Protein AF-A0A4Y2UN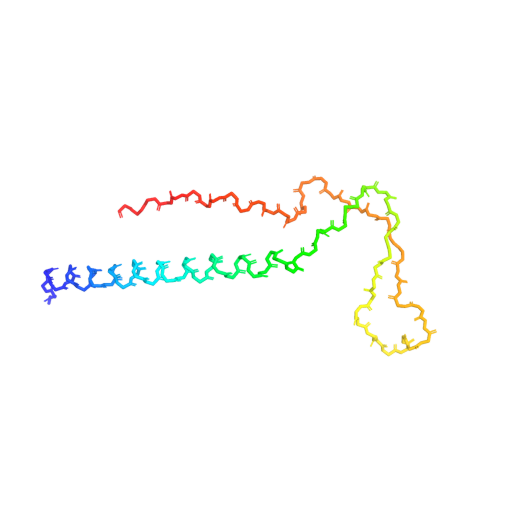I1-F1 (afdb_monomer)

Radius of gyration: 24.79 Å; Cα contacts (8 Å, |Δi|>4): 39; chains: 1; bounding box: 53×36×64 Å

Sequence (95 aa):
MVEPEFQANFEAQREELRKHAKQQIFKIQEENRKTYNLRRREPKPYRVGDLVAIKITQSGPNLKLKPNVVWRTSRFQEGQDCGAKLTAAPFIPAN

Mean predicted aligned error: 15.3 Å

pLDDT: mean 74.31, std 17.81, range [40.09, 96.56]

Nearest PDB structures (foldseek):
  6ff7-assembly1_C  TM=2.670E-01  e=2.633E+00  Homo sapiens

Solvent-accessible surface area (backbone atoms only — not comparable to full-atom values): 6279 Å² total; per-residue (Å²): 133,81,60,65,69,57,54,52,52,54,50,51,54,51,50,52,52,49,53,53,49,50,53,52,52,49,54,51,52,54,54,49,48,57,60,51,56,74,73,57,73,80,79,84,88,80,56,75,68,41,81,42,76,46,71,64,86,75,80,55,92,92,50,90,86,57,83,56,59,47,80,43,64,41,78,73,61,92,91,70,72,85,72,68,72,78,65,73,74,77,84,75,81,85,130

Foldseek 3Di:
DDDVVVVVVVVVVVVVVVVVVVVVVVVVVVVVCVVCVVPDDDDDDDDQQDWDWDFQPDDDPPNPPDRRTDTDGDDDPVPPPPPPPPPPDPPDDDD

Structure (mmCIF, N/CA/C/O backbone):
data_AF-A0A4Y2UNI1-F1
#
_entry.id   AF-A0A4Y2UNI1-F1
#
loop_
_atom_site.group_PDB
_atom_site.id
_atom_site.type_symbol
_atom_site.label_atom_id
_atom_site.label_alt_id
_atom_site.label_comp_id
_atom_site.label_asym_id
_atom_site.label_entity_id
_atom_site.label_seq_id
_atom_site.pdbx_PDB_ins_code
_atom_site.Cartn_x
_atom_site.Cartn_y
_atom_site.Cartn_z
_atom_site.occupancy
_atom_site.B_iso_or_equiv
_atom_site.auth_seq_id
_atom_site.auth_comp_id
_atom_site.auth_asym_id
_atom_site.auth_atom_id
_atom_site.pdbx_PDB_model_num
ATOM 1 N N . MET A 1 1 ? -25.389 -13.501 35.312 1.00 55.66 1 MET A N 1
ATOM 2 C CA . MET A 1 1 ? -25.924 -12.540 34.326 1.00 55.66 1 MET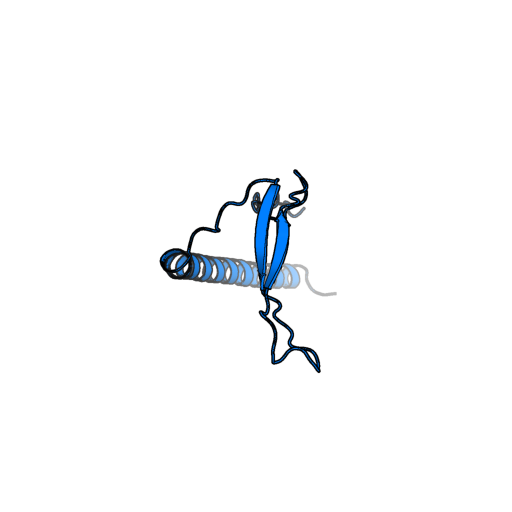 A CA 1
ATOM 3 C C . MET A 1 1 ? -25.080 -11.285 34.459 1.00 55.66 1 MET A C 1
ATOM 5 O O . MET A 1 1 ? -24.889 -10.859 35.588 1.00 55.66 1 MET A O 1
ATOM 9 N N . VAL A 1 2 ? -24.460 -10.798 33.382 1.00 65.31 2 VAL A N 1
ATOM 10 C CA . VAL A 1 2 ? -23.684 -9.544 33.425 1.00 65.31 2 VAL A CA 1
ATOM 11 C C . VAL A 1 2 ? -24.674 -8.395 33.261 1.00 65.31 2 VAL A C 1
ATOM 13 O O . VAL A 1 2 ? -25.538 -8.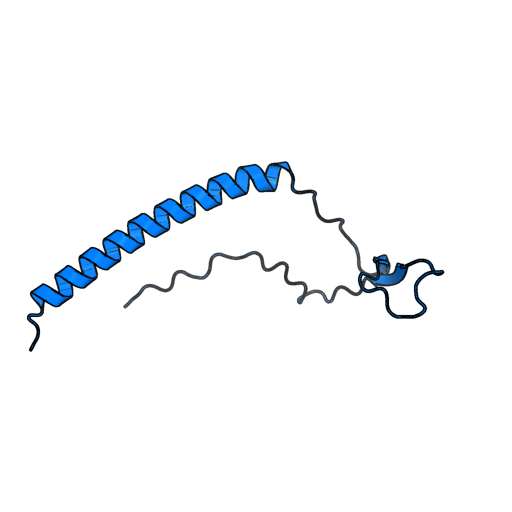474 32.390 1.00 65.31 2 VAL A O 1
ATOM 16 N N . GLU A 1 3 ? -24.576 -7.379 34.116 1.00 79.88 3 GLU A N 1
ATOM 17 C CA . GLU A 1 3 ? -25.434 -6.193 34.055 1.00 79.88 3 GLU A CA 1
ATOM 18 C C . GLU A 1 3 ? -25.281 -5.492 32.689 1.00 79.88 3 GLU A C 1
ATOM 20 O O . GLU A 1 3 ? -24.146 -5.274 32.247 1.00 79.88 3 GLU A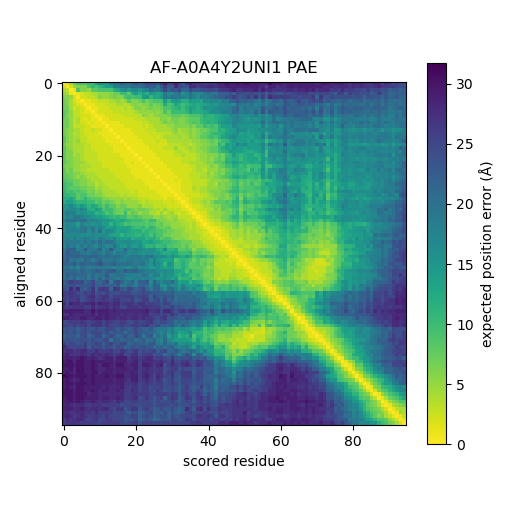 O 1
ATOM 25 N N . PRO A 1 4 ? -26.382 -5.126 32.006 1.00 79.81 4 PRO A N 1
ATOM 26 C CA . PRO A 1 4 ? -26.341 -4.515 30.672 1.00 79.81 4 PRO A CA 1
ATOM 27 C C . PRO A 1 4 ? -25.557 -3.193 30.653 1.00 79.81 4 PRO A C 1
ATOM 29 O O . PRO A 1 4 ? -24.882 -2.885 29.674 1.00 79.81 4 PRO A O 1
ATOM 32 N N . GLU A 1 5 ? -25.558 -2.471 31.773 1.00 75.56 5 GLU A N 1
ATOM 33 C CA . GLU A 1 5 ? -24.766 -1.256 32.004 1.00 75.56 5 GLU A CA 1
ATOM 34 C C . GLU A 1 5 ? -23.256 -1.505 31.892 1.00 75.56 5 GLU A C 1
ATOM 36 O O . GLU A 1 5 ? -22.499 -0.679 31.381 1.00 75.56 5 GLU A O 1
ATOM 41 N N . PHE A 1 6 ? -22.791 -2.673 32.344 1.00 80.94 6 PHE A N 1
ATOM 42 C CA . PHE A 1 6 ? -21.383 -3.043 32.236 1.00 80.94 6 PHE A CA 1
ATOM 43 C C . PHE A 1 6 ? -21.018 -3.282 30.770 1.00 80.94 6 PHE A C 1
ATOM 45 O O . PHE A 1 6 ? -20.025 -2.747 30.284 1.00 80.94 6 PHE A O 1
ATOM 52 N N . GLN A 1 7 ? -21.861 -4.015 30.042 1.00 82.75 7 GLN A N 1
ATOM 53 C CA . GLN A 1 7 ? -21.650 -4.300 28.625 1.00 82.75 7 GLN A CA 1
ATOM 54 C C . GLN A 1 7 ? -21.611 -3.017 27.778 1.00 82.75 7 GLN A C 1
ATOM 56 O O . GLN A 1 7 ? -20.682 -2.834 26.989 1.00 82.75 7 GLN A O 1
ATOM 61 N N . ALA A 1 8 ? -22.556 -2.099 28.003 1.00 85.88 8 ALA A N 1
ATOM 62 C CA . ALA A 1 8 ? -22.613 -0.814 27.308 1.00 85.88 8 ALA A CA 1
ATOM 63 C C . ALA A 1 8 ? -21.359 0.040 27.565 1.00 85.88 8 ALA A C 1
ATOM 65 O O . ALA A 1 8 ? -20.780 0.604 26.635 1.00 85.88 8 ALA A O 1
ATOM 66 N N . ASN A 1 9 ? -20.878 0.076 28.811 1.00 87.19 9 ASN A N 1
ATOM 67 C CA . ASN A 1 9 ? -19.654 0.797 29.161 1.00 87.19 9 ASN A CA 1
ATOM 68 C C . ASN A 1 9 ? -18.408 0.205 28.482 1.00 87.19 9 ASN A C 1
ATOM 70 O O . ASN A 1 9 ? -17.560 0.951 27.987 1.00 87.19 9 ASN A O 1
ATOM 74 N N . PHE A 1 10 ? -18.299 -1.125 28.407 1.00 88.06 10 PHE A N 1
ATOM 75 C CA . PHE A 1 10 ? -17.199 -1.792 27.701 1.00 88.06 10 PHE A CA 1
ATOM 76 C C . PHE A 1 10 ? -17.212 -1.507 26.195 1.00 88.06 10 PHE A C 1
ATOM 78 O O . PHE A 1 10 ? -16.161 -1.282 25.585 1.00 88.06 10 PHE A O 1
ATOM 85 N N . GLU A 1 11 ? -18.393 -1.503 25.582 1.00 89.56 11 GLU A N 1
ATOM 86 C CA . GLU A 1 11 ? -18.555 -1.198 24.162 1.00 89.56 11 GLU A CA 1
ATOM 87 C C . GLU A 1 11 ? -18.209 0.258 23.852 1.00 89.56 11 GLU A C 1
ATOM 89 O O . GLU A 1 11 ? -17.428 0.503 22.928 1.00 89.56 11 GLU A O 1
ATOM 94 N N . ALA A 1 12 ? -18.673 1.201 24.676 1.00 90.94 12 ALA A N 1
ATOM 95 C CA . ALA A 1 12 ? -18.350 2.619 24.547 1.00 90.94 12 ALA A CA 1
ATOM 96 C C . ALA A 1 12 ? -16.836 2.875 24.640 1.00 90.94 12 ALA A C 1
ATOM 98 O O . ALA A 1 12 ? -16.260 3.540 23.777 1.00 90.94 12 ALA A O 1
ATOM 99 N N . GLN A 1 13 ? -16.155 2.277 25.625 1.00 92.12 13 GLN A N 1
ATOM 100 C CA . GLN A 1 13 ? -14.695 2.386 25.760 1.00 92.12 13 GLN A CA 1
ATOM 101 C C . GLN A 1 13 ? -13.958 1.835 24.533 1.00 92.12 13 GLN A C 1
ATOM 103 O O . GLN A 1 13 ? -12.980 2.417 24.055 1.00 92.12 13 GLN A O 1
ATOM 108 N N . ARG A 1 14 ? -14.431 0.713 23.986 1.00 94.94 14 ARG A N 1
ATOM 109 C CA . ARG A 1 14 ? -13.829 0.095 22.802 1.00 94.94 14 ARG A CA 1
ATOM 110 C C . ARG A 1 14 ? -14.071 0.916 21.541 1.00 94.94 14 ARG A C 1
ATOM 112 O O . ARG A 1 14 ? -13.203 0.963 20.667 1.00 94.94 14 ARG A O 1
ATOM 119 N N . GLU A 1 15 ? -15.233 1.544 21.424 1.00 93.62 15 GLU A N 1
ATOM 120 C CA . GLU A 1 15 ? -15.537 2.441 20.318 1.00 93.62 15 GLU A CA 1
ATOM 121 C C . GLU A 1 15 ? -14.664 3.699 20.365 1.00 93.62 15 GLU A C 1
ATOM 123 O O . GLU A 1 15 ? -14.112 4.094 19.337 1.00 93.62 15 GLU A O 1
ATOM 128 N N . GLU A 1 16 ? -14.446 4.259 21.554 1.00 94.25 16 GLU A N 1
ATOM 129 C CA . GLU A 1 16 ? -13.569 5.414 21.758 1.00 94.25 16 GLU A CA 1
ATOM 130 C C . GLU A 1 16 ? -12.121 5.101 21.352 1.00 94.25 16 GLU A C 1
ATOM 132 O O . GLU A 1 16 ? -11.510 5.818 20.553 1.00 94.25 16 GLU A O 1
ATOM 137 N N . LEU A 1 17 ? -11.597 3.947 21.786 1.00 95.50 17 LEU A N 1
ATOM 138 C CA . LEU A 1 17 ? -10.275 3.466 21.369 1.00 95.50 17 LEU A CA 1
ATOM 139 C C . LEU A 1 17 ? -10.180 3.285 19.848 1.00 95.50 17 LEU A C 1
ATOM 141 O O . LEU A 1 17 ? -9.171 3.644 19.236 1.00 95.50 17 LEU A O 1
ATOM 145 N N . ARG A 1 18 ? -11.232 2.763 19.209 1.00 95.81 18 ARG A N 1
ATOM 146 C CA . ARG A 1 18 ? -11.282 2.601 17.747 1.00 95.81 18 ARG A CA 1
ATOM 147 C C . ARG A 1 18 ? -11.319 3.937 17.017 1.00 95.81 18 ARG A C 1
ATOM 149 O O . ARG A 1 18 ? -10.644 4.071 15.995 1.00 95.81 18 ARG A O 1
ATOM 156 N N . LYS A 1 19 ? -12.071 4.921 17.520 1.00 96.31 19 LYS A N 1
ATOM 157 C CA . LYS A 1 19 ? -12.121 6.282 16.962 1.00 96.31 19 LYS A CA 1
ATOM 158 C C . LYS A 1 19 ? -10.741 6.928 17.016 1.00 96.31 19 LYS A C 1
ATOM 160 O O . LYS A 1 19 ? -10.248 7.387 15.983 1.00 96.31 19 LYS A O 1
ATOM 165 N N . HIS A 1 20 ? -10.079 6.864 18.169 1.00 95.69 20 HIS A N 1
ATOM 166 C CA . HIS A 1 20 ? -8.723 7.380 18.336 1.00 95.69 20 HIS A CA 1
ATOM 167 C C . HIS A 1 20 ? -7.705 6.678 17.429 1.00 95.69 20 HIS A C 1
ATOM 169 O O . HIS A 1 20 ? -6.951 7.347 16.717 1.00 95.69 20 HIS A O 1
ATOM 175 N N . ALA A 1 21 ? -7.719 5.343 17.380 1.00 96.06 21 ALA A N 1
ATOM 176 C CA . ALA A 1 21 ? -6.828 4.578 16.511 1.00 96.06 21 ALA A CA 1
ATOM 177 C C . ALA A 1 21 ? -7.044 4.921 15.029 1.00 96.06 21 ALA A C 1
ATOM 179 O O . ALA A 1 21 ? -6.084 5.136 14.290 1.00 96.06 21 ALA A O 1
ATOM 180 N N . LYS A 1 22 ? -8.303 5.050 14.589 1.00 96.56 22 LYS A N 1
ATOM 181 C CA . LYS A 1 22 ? -8.641 5.428 13.210 1.00 96.56 22 LYS A CA 1
ATOM 182 C C . LYS A 1 22 ? -8.081 6.802 12.847 1.00 96.56 22 LYS A C 1
ATOM 184 O O . LYS A 1 22 ? -7.503 6.953 11.773 1.00 96.56 22 LYS A O 1
ATOM 189 N N . GLN A 1 23 ? -8.211 7.786 13.738 1.00 96.25 23 GLN A N 1
ATOM 190 C CA . GLN A 1 23 ? -7.652 9.124 13.525 1.00 96.25 23 GLN A CA 1
ATOM 191 C C . GLN A 1 23 ? -6.122 9.098 13.430 1.00 96.25 23 GLN A C 1
ATOM 193 O O . GLN A 1 23 ? -5.552 9.758 12.564 1.00 96.25 23 GLN A O 1
ATOM 198 N N . GLN A 1 24 ? -5.447 8.330 14.290 1.00 95.81 24 GLN A N 1
ATOM 199 C CA . GLN A 1 24 ? -3.988 8.201 14.254 1.00 95.81 24 GLN A CA 1
ATOM 200 C C . GLN A 1 24 ? -3.501 7.528 12.969 1.00 95.81 24 GLN A C 1
ATOM 202 O O . GLN A 1 24 ? -2.597 8.043 12.312 1.00 95.81 24 GLN A O 1
ATOM 207 N N . ILE A 1 25 ? -4.134 6.423 12.570 1.00 95.06 25 ILE A N 1
ATOM 208 C CA . ILE A 1 25 ? -3.815 5.727 11.319 1.00 95.06 25 ILE A CA 1
ATOM 209 C C . ILE A 1 25 ? -4.013 6.665 10.130 1.00 95.06 25 ILE A C 1
ATOM 211 O O . ILE A 1 25 ? -3.149 6.726 9.260 1.00 95.06 25 ILE A O 1
ATOM 215 N N . PHE A 1 26 ? -5.110 7.425 10.105 1.00 95.69 26 PHE A N 1
ATOM 216 C CA . PHE A 1 26 ? -5.379 8.372 9.028 1.00 95.69 26 PHE A CA 1
ATOM 217 C C . PHE A 1 26 ? -4.288 9.446 8.921 1.00 95.69 26 PHE A C 1
ATOM 219 O O . PHE A 1 26 ? -3.756 9.661 7.834 1.00 95.69 26 PHE A O 1
ATOM 226 N N . LYS A 1 27 ? -3.883 10.047 10.049 1.00 95.69 27 LYS A N 1
ATOM 227 C CA . LYS A 1 27 ? -2.775 11.019 10.089 1.00 95.69 27 LYS A CA 1
ATOM 228 C C . LYS A 1 27 ? -1.476 10.420 9.542 1.00 95.69 27 LYS A C 1
ATOM 230 O O . LYS A 1 27 ? -0.823 11.026 8.701 1.00 95.69 27 LYS A O 1
ATOM 235 N N . ILE A 1 28 ? -1.125 9.206 9.969 1.00 93.38 28 ILE A N 1
ATOM 236 C CA . ILE A 1 28 ? 0.085 8.513 9.498 1.00 93.38 28 ILE A CA 1
ATOM 237 C C . ILE A 1 28 ? -0.001 8.210 7.997 1.00 93.38 28 ILE A C 1
ATOM 239 O O . ILE A 1 28 ? 0.977 8.384 7.275 1.00 93.38 28 ILE A O 1
ATOM 243 N N . GLN A 1 29 ? -1.159 7.770 7.502 1.00 93.25 29 GLN A N 1
ATOM 244 C CA . GLN A 1 29 ? -1.362 7.510 6.076 1.00 93.25 29 GLN A CA 1
ATOM 245 C C . GLN A 1 29 ? -1.243 8.785 5.238 1.00 93.25 29 GLN A C 1
ATOM 247 O O . GLN A 1 29 ? -0.676 8.739 4.147 1.00 93.25 29 GLN A O 1
ATOM 252 N N . GLU A 1 30 ? -1.741 9.913 5.737 1.00 91.75 30 GLU A N 1
ATOM 253 C CA . GLU A 1 30 ? -1.634 11.206 5.068 1.00 91.75 30 GLU A CA 1
ATOM 254 C C . GLU A 1 30 ? -0.179 11.687 4.981 1.00 91.75 30 GLU A C 1
ATOM 256 O O . GLU A 1 30 ? 0.278 12.074 3.902 1.00 91.75 30 GLU A O 1
ATOM 261 N N . GLU A 1 31 ? 0.579 11.578 6.071 1.00 90.50 31 GLU A N 1
ATOM 262 C CA . GLU A 1 31 ? 2.013 11.884 6.077 1.00 90.50 31 GLU A CA 1
ATOM 263 C C . GLU A 1 31 ? 2.793 10.945 5.144 1.00 90.50 31 GLU A C 1
ATOM 265 O O . GLU A 1 31 ? 3.536 11.397 4.267 1.00 90.50 31 GLU A O 1
ATOM 270 N N . ASN A 1 32 ? 2.532 9.636 5.219 1.00 89.31 32 ASN A N 1
ATOM 271 C CA . ASN A 1 32 ? 3.134 8.653 4.317 1.00 89.31 32 ASN A CA 1
ATOM 272 C C . ASN A 1 32 ? 2.811 8.950 2.849 1.00 89.31 32 ASN A C 1
ATOM 274 O O . ASN A 1 32 ? 3.671 8.792 1.982 1.00 89.31 32 ASN A O 1
ATOM 278 N N . ARG A 1 33 ? 1.589 9.410 2.550 1.00 88.69 33 ARG A N 1
ATOM 279 C CA . ARG A 1 33 ? 1.171 9.783 1.196 1.00 88.69 33 ARG A CA 1
ATOM 280 C C . ARG A 1 33 ? 1.999 10.951 0.666 1.00 88.69 33 ARG A C 1
ATOM 282 O O . ARG A 1 33 ? 2.408 10.896 -0.493 1.00 88.69 33 ARG A O 1
ATOM 289 N N . LYS A 1 34 ? 2.280 11.973 1.481 1.00 87.31 34 LYS A N 1
ATOM 290 C CA . LYS A 1 34 ? 3.129 13.114 1.088 1.00 87.31 34 LYS A CA 1
ATOM 291 C C . LYS A 1 34 ? 4.546 12.649 0.742 1.00 87.31 34 LYS A C 1
ATOM 293 O O .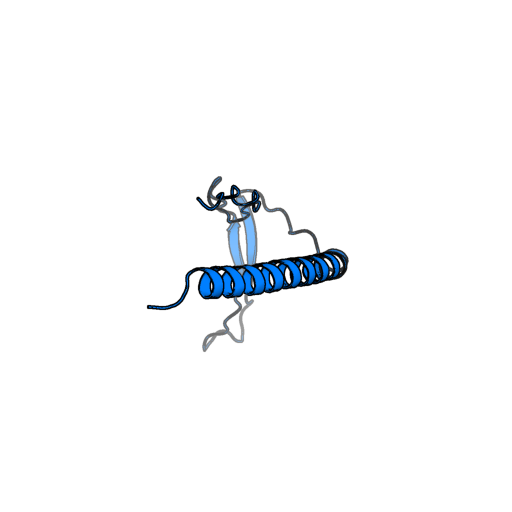 LYS A 1 34 ? 5.048 12.957 -0.338 1.00 87.31 34 LYS A O 1
ATOM 298 N N . THR A 1 35 ? 5.164 11.845 1.608 1.00 86.12 35 THR A N 1
ATOM 299 C CA . THR A 1 35 ? 6.540 11.360 1.412 1.00 86.12 35 THR A CA 1
ATOM 300 C C . THR A 1 35 ? 6.662 10.369 0.254 1.00 86.12 35 THR A C 1
ATOM 302 O O . THR A 1 35 ? 7.587 10.471 -0.554 1.00 86.12 35 THR A O 1
ATOM 305 N N . TYR A 1 36 ? 5.735 9.414 0.144 1.00 80.25 36 TYR A N 1
ATOM 306 C CA . TYR A 1 36 ? 5.751 8.412 -0.920 1.00 80.25 36 TYR A CA 1
ATOM 307 C C . TYR A 1 36 ? 5.516 9.052 -2.291 1.00 80.25 36 TYR A C 1
ATOM 309 O O . TYR A 1 36 ? 6.259 8.770 -3.232 1.00 80.25 36 TYR A O 1
ATOM 317 N N . ASN A 1 37 ? 4.544 9.965 -2.401 1.00 84.75 37 ASN A N 1
ATOM 318 C CA . ASN A 1 37 ? 4.244 10.630 -3.669 1.00 84.75 37 ASN A CA 1
ATOM 319 C C . ASN A 1 37 ? 5.389 11.517 -4.161 1.00 84.75 37 ASN A C 1
ATOM 321 O O . ASN A 1 37 ? 5.585 11.596 -5.368 1.00 84.75 37 ASN A O 1
ATOM 325 N N . LEU A 1 38 ? 6.190 12.104 -3.264 1.00 84.19 38 LEU A N 1
ATOM 326 C CA . LEU A 1 38 ? 7.368 12.888 -3.648 1.00 84.19 38 LEU A CA 1
ATOM 327 C C . LEU A 1 38 ? 8.385 12.065 -4.459 1.00 84.19 38 LEU A C 1
ATOM 329 O O . LEU A 1 38 ? 9.048 12.591 -5.348 1.00 84.19 38 LEU A O 1
ATOM 333 N N . ARG A 1 39 ? 8.522 10.769 -4.151 1.00 81.62 39 ARG A N 1
ATOM 334 C CA . ARG A 1 39 ? 9.482 9.861 -4.808 1.00 81.62 39 ARG A CA 1
ATOM 335 C C . ARG A 1 39 ? 8.832 8.938 -5.839 1.00 81.62 39 ARG A C 1
ATOM 337 O O . ARG A 1 39 ? 9.540 8.204 -6.534 1.00 81.62 39 ARG A O 1
ATOM 344 N N . ARG A 1 40 ? 7.501 8.945 -5.938 1.00 86.12 40 ARG A N 1
ATOM 345 C CA . ARG A 1 40 ? 6.751 8.088 -6.854 1.00 86.12 40 ARG A CA 1
ATOM 346 C C . ARG A 1 40 ? 6.953 8.574 -8.284 1.00 86.12 40 ARG A C 1
ATOM 348 O O . ARG A 1 40 ? 6.554 9.674 -8.643 1.00 86.12 40 ARG A O 1
ATOM 355 N N . ARG A 1 41 ? 7.534 7.713 -9.117 1.00 84.31 41 ARG A N 1
ATOM 356 C CA . ARG A 1 41 ? 7.588 7.927 -10.566 1.00 84.31 41 ARG A CA 1
ATOM 357 C C . ARG A 1 41 ? 6.278 7.480 -11.195 1.00 84.31 41 ARG A C 1
ATOM 359 O O . ARG A 1 41 ? 5.699 6.477 -10.769 1.00 84.31 41 ARG A O 1
ATOM 366 N N . GLU A 1 42 ? 5.826 8.214 -12.203 1.00 82.19 42 GLU A N 1
ATOM 367 C CA . GLU A 1 42 ? 4.666 7.802 -12.983 1.00 82.19 42 GLU A CA 1
ATOM 368 C C . GLU A 1 42 ? 4.934 6.449 -13.656 1.00 82.19 42 GLU A C 1
ATOM 370 O O . GLU A 1 42 ? 6.059 6.187 -14.108 1.00 82.19 42 GLU A O 1
ATOM 375 N N . PRO A 1 43 ? 3.930 5.555 -13.691 1.00 82.69 43 PRO A N 1
ATOM 376 C CA . PRO A 1 43 ? 4.062 4.310 -14.425 1.00 82.69 43 PRO A CA 1
ATOM 377 C C . PRO A 1 43 ? 4.257 4.624 -15.908 1.00 82.69 43 PRO A C 1
ATOM 379 O O . PRO A 1 43 ? 3.627 5.531 -16.448 1.00 82.69 43 PRO A O 1
ATOM 382 N N . LYS A 1 44 ? 5.119 3.858 -16.582 1.00 82.12 44 LYS A N 1
ATOM 383 C CA . LYS A 1 44 ? 5.261 3.972 -18.034 1.00 82.12 44 LYS A CA 1
ATOM 384 C C . LYS A 1 44 ? 3.963 3.482 -18.687 1.00 82.12 44 LYS A C 1
ATOM 386 O O . LYS A 1 44 ? 3.605 2.326 -18.452 1.00 82.12 44 LYS A O 1
ATOM 391 N N . PRO A 1 45 ? 3.256 4.318 -19.465 1.00 82.75 45 PRO A N 1
ATOM 392 C CA . PRO A 1 45 ? 2.080 3.864 -20.186 1.00 82.75 45 PRO A CA 1
ATOM 393 C C . PRO A 1 45 ? 2.518 2.935 -21.322 1.00 82.75 45 PRO A C 1
ATOM 395 O O . PRO A 1 45 ? 3.443 3.257 -22.065 1.00 82.75 45 PRO A O 1
ATOM 398 N N . TYR A 1 46 ? 1.845 1.795 -21.449 1.00 83.38 46 TYR A N 1
ATOM 399 C CA . TYR A 1 46 ? 2.006 0.860 -22.560 1.00 83.38 46 TYR A CA 1
ATOM 400 C C . TYR A 1 46 ? 0.657 0.712 -23.258 1.00 83.38 46 TYR A C 1
ATOM 402 O O . TYR A 1 46 ? -0.376 0.611 -22.596 1.00 83.38 46 TYR A O 1
ATOM 410 N N . ARG A 1 47 ? 0.657 0.716 -24.586 1.00 81.56 47 ARG A N 1
ATOM 411 C CA . ARG A 1 47 ? -0.519 0.443 -25.416 1.00 81.56 47 ARG A CA 1
ATOM 412 C C . ARG A 1 47 ? -0.518 -1.020 -25.821 1.00 81.56 47 ARG A C 1
ATOM 414 O O . ARG A 1 47 ? 0.534 -1.653 -25.821 1.00 81.56 47 ARG A O 1
ATOM 421 N N . VAL A 1 48 ? -1.683 -1.570 -26.159 1.00 82.62 48 VAL A N 1
ATOM 422 C CA . VAL A 1 48 ? -1.780 -2.923 -26.729 1.00 82.62 48 VAL A CA 1
ATOM 423 C C . VAL A 1 48 ? -0.973 -2.974 -28.027 1.00 82.62 48 VAL A C 1
ATOM 425 O O . VAL A 1 48 ? -1.154 -2.125 -28.895 1.00 82.62 48 VAL A O 1
ATOM 428 N N . GLY A 1 49 ? -0.087 -3.964 -28.151 1.00 80.38 49 GLY A N 1
ATOM 429 C CA . GLY A 1 49 ? 0.783 -4.132 -29.321 1.00 80.38 49 GLY A CA 1
ATOM 430 C C . GLY A 1 49 ? 2.197 -3.559 -29.170 1.00 80.38 49 GLY A C 1
ATOM 431 O O . GLY A 1 49 ? 3.050 -3.861 -30.002 1.00 80.38 49 GLY A O 1
ATOM 432 N N . ASP A 1 50 ? 2.488 -2.820 -28.097 1.00 84.00 50 ASP A N 1
ATOM 433 C CA . ASP A 1 50 ? 3.851 -2.387 -27.779 1.00 84.00 50 ASP A CA 1
ATOM 434 C C . ASP A 1 50 ? 4.761 -3.590 -27.479 1.00 84.00 50 ASP A C 1
ATOM 436 O O . ASP A 1 50 ? 4.389 -4.528 -26.762 1.00 84.00 50 ASP A O 1
ATOM 440 N N . LEU A 1 51 ? 5.996 -3.551 -27.986 1.00 84.12 51 LEU A N 1
ATOM 441 C CA . LEU A 1 51 ? 7.017 -4.544 -27.663 1.00 84.12 51 LEU A CA 1
ATOM 442 C C . LEU A 1 51 ? 7.691 -4.175 -26.337 1.00 84.12 51 LEU A C 1
ATOM 444 O O . LEU A 1 51 ? 8.440 -3.202 -26.255 1.00 84.12 51 LEU A O 1
ATOM 448 N N . VAL A 1 52 ? 7.450 -4.966 -25.292 1.00 82.88 52 VAL A N 1
ATOM 449 C CA . VAL A 1 52 ? 7.993 -4.710 -23.953 1.00 82.88 52 VAL A CA 1
ATOM 450 C C . VAL A 1 52 ? 9.046 -5.759 -23.604 1.00 82.88 52 VAL A C 1
ATOM 452 O O . VAL A 1 52 ? 8.813 -6.963 -23.727 1.00 82.88 52 VAL A O 1
ATOM 455 N N . ALA A 1 53 ? 10.215 -5.299 -23.146 1.00 84.75 53 ALA A N 1
ATOM 456 C CA . ALA A 1 53 ? 11.228 -6.155 -22.533 1.00 84.75 53 ALA A CA 1
ATOM 457 C C . ALA A 1 53 ? 10.857 -6.440 -21.075 1.00 84.75 53 ALA A C 1
ATOM 459 O O . ALA A 1 53 ? 10.881 -5.546 -20.225 1.00 84.75 53 ALA A O 1
ATOM 460 N N . ILE A 1 54 ? 10.567 -7.702 -20.776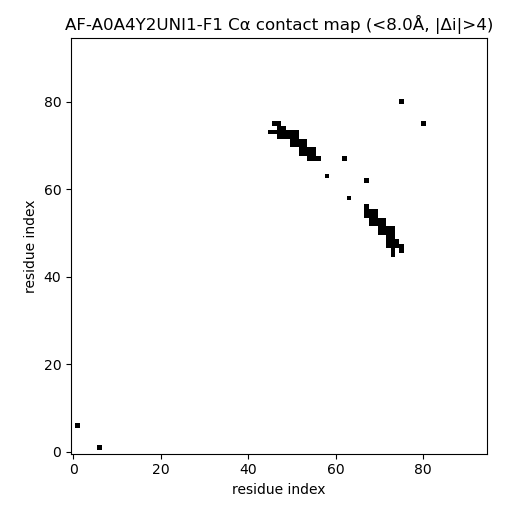 1.00 82.88 54 ILE A N 1
ATOM 461 C CA . ILE A 1 54 ? 10.321 -8.181 -19.417 1.00 82.88 54 ILE A CA 1
ATOM 462 C C . ILE A 1 54 ? 11.634 -8.740 -18.876 1.00 82.88 54 ILE A C 1
ATOM 464 O O . ILE A 1 54 ? 12.204 -9.671 -19.448 1.00 82.88 54 ILE A O 1
ATOM 468 N N . LYS A 1 55 ? 12.120 -8.166 -17.772 1.00 81.19 55 LYS A N 1
ATOM 469 C CA . LYS A 1 55 ? 13.308 -8.668 -17.074 1.00 81.19 55 LYS A CA 1
ATOM 470 C C . LYS A 1 55 ? 12.956 -9.936 -16.301 1.00 81.19 55 LYS A C 1
ATOM 472 O O . LYS A 1 55 ? 12.039 -9.926 -15.485 1.00 81.19 55 LYS A O 1
ATOM 477 N N . ILE A 1 56 ? 13.715 -11.001 -16.519 1.00 78.38 56 ILE A N 1
ATOM 478 C CA . ILE A 1 56 ? 13.646 -12.221 -15.717 1.00 78.38 56 ILE A CA 1
ATOM 479 C C . ILE A 1 56 ? 14.324 -11.929 -14.372 1.00 78.38 56 ILE A C 1
ATOM 481 O O . ILE A 1 56 ? 15.500 -11.567 -14.330 1.00 78.38 56 ILE A O 1
ATOM 485 N N . THR A 1 57 ? 13.577 -12.062 -13.274 1.00 72.62 57 THR A N 1
ATOM 486 C CA . THR A 1 57 ? 14.064 -11.795 -11.909 1.00 72.62 57 THR A CA 1
ATOM 487 C C . THR A 1 57 ? 14.693 -13.018 -11.242 1.00 72.62 57 THR A C 1
ATOM 489 O O . THR A 1 57 ? 15.502 -12.856 -10.333 1.00 72.62 57 THR A O 1
ATOM 492 N N . GLN A 1 58 ? 14.373 -14.232 -11.703 1.00 70.94 58 GLN A N 1
ATOM 493 C CA . GLN A 1 58 ? 14.915 -15.482 -11.170 1.00 70.94 58 GLN A CA 1
ATOM 494 C C . GLN A 1 58 ? 15.978 -16.063 -12.113 1.00 70.94 58 GLN A C 1
ATOM 496 O O . GLN A 1 58 ? 15.676 -16.493 -13.227 1.00 70.94 58 GLN A O 1
ATOM 501 N N . SER A 1 59 ? 17.234 -16.099 -11.670 1.00 66.00 59 SER A N 1
ATOM 502 C CA . SER A 1 59 ? 18.321 -16.767 -12.386 1.00 66.00 59 SER A CA 1
ATOM 503 C C . SER A 1 59 ? 18.339 -18.258 -12.039 1.00 66.00 59 SER A C 1
ATOM 505 O O . SER A 1 59 ? 18.856 -18.673 -11.006 1.00 66.00 59 SE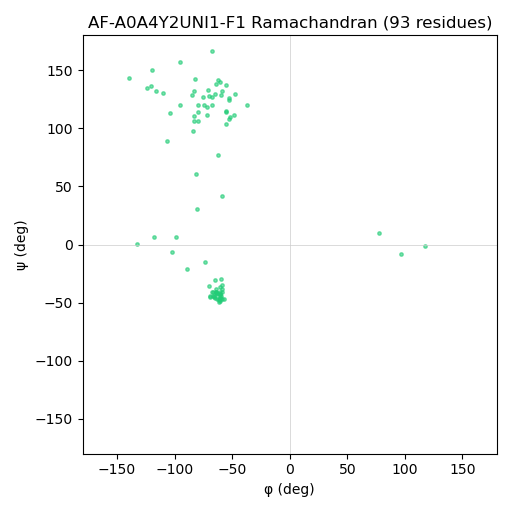R A O 1
ATOM 507 N N . GLY A 1 60 ? 17.749 -19.085 -12.902 1.00 69.31 60 GLY A N 1
ATOM 508 C CA . GLY A 1 60 ? 17.876 -20.541 -12.797 1.00 69.31 60 GLY A CA 1
ATOM 509 C C . GLY A 1 60 ? 19.307 -21.033 -13.086 1.00 69.31 60 GLY A C 1
ATOM 510 O O . GLY A 1 60 ? 20.128 -20.284 -13.638 1.00 69.31 60 GLY A O 1
ATOM 511 N N . PRO A 1 61 ? 19.633 -22.297 -12.758 1.00 65.19 61 PRO A N 1
ATOM 512 C CA . PRO A 1 61 ? 20.869 -22.917 -13.231 1.00 65.19 61 PRO A CA 1
ATOM 513 C C . PRO A 1 61 ? 20.927 -22.837 -14.770 1.00 65.19 61 PRO A C 1
ATOM 515 O O . PRO A 1 61 ? 19.921 -23.042 -15.442 1.00 65.19 61 PRO A O 1
ATOM 518 N N . ASN A 1 62 ? 22.101 -22.499 -15.321 1.00 62.50 62 ASN A N 1
ATOM 519 C CA . ASN A 1 62 ? 22.374 -22.232 -16.750 1.00 62.50 62 ASN A CA 1
ATOM 520 C C . ASN A 1 62 ? 21.946 -20.861 -17.329 1.00 62.50 62 ASN A C 1
ATOM 522 O O . ASN A 1 62 ? 22.060 -20.658 -18.538 1.00 62.50 62 ASN A O 1
ATOM 526 N N . LEU A 1 63 ? 21.534 -19.881 -16.510 1.00 64.31 63 LEU A N 1
ATOM 527 C CA . LEU A 1 63 ? 21.114 -18.547 -16.993 1.00 64.31 63 LEU A CA 1
ATOM 528 C C . LEU A 1 63 ? 22.180 -17.428 -16.900 1.00 64.31 63 LEU A C 1
ATOM 530 O O . LEU A 1 63 ? 21.873 -16.271 -17.171 1.00 64.31 63 LEU A O 1
ATOM 534 N N . LYS A 1 64 ? 23.433 -17.739 -16.532 1.00 62.97 64 LYS A N 1
ATOM 535 C CA . LYS A 1 64 ? 24.482 -16.734 -16.231 1.00 62.97 64 LYS A CA 1
ATOM 536 C C . LYS A 1 64 ? 25.081 -15.997 -17.445 1.00 62.97 64 LYS A C 1
ATOM 538 O O . LYS A 1 64 ? 25.747 -14.990 -17.244 1.00 62.97 64 LYS A O 1
ATOM 543 N N . LEU A 1 65 ? 24.872 -16.479 -18.675 1.00 65.38 65 LEU A N 1
ATOM 544 C CA . LEU A 1 65 ? 25.564 -15.981 -19.881 1.00 65.38 65 LEU A CA 1
ATOM 545 C C . LEU A 1 65 ? 24.637 -15.360 -20.945 1.00 65.38 65 LEU A C 1
ATOM 547 O O . LEU A 1 65 ? 25.097 -15.055 -22.042 1.00 65.38 65 LEU A O 1
ATOM 551 N N . LYS A 1 66 ? 23.336 -15.184 -20.667 1.00 64.56 66 LYS A N 1
ATOM 552 C CA . LYS A 1 66 ? 22.359 -14.656 -21.641 1.00 64.56 66 LYS A CA 1
ATOM 553 C C . LYS A 1 66 ? 21.704 -13.359 -21.152 1.00 64.56 66 LYS A C 1
ATOM 555 O O . LYS A 1 66 ? 21.536 -13.199 -19.942 1.00 64.56 66 LYS A O 1
ATOM 560 N N . PRO A 1 67 ? 21.290 -12.455 -22.068 1.00 66.88 67 PRO A N 1
ATOM 561 C CA . PRO A 1 67 ? 20.467 -11.304 -21.715 1.00 66.88 67 PRO A CA 1
ATOM 562 C C . PRO A 1 67 ? 19.229 -11.773 -20.951 1.00 66.88 67 PRO A C 1
ATOM 564 O O . PRO A 1 67 ? 18.485 -12.636 -21.411 1.00 66.88 67 PRO A O 1
ATOM 567 N N . 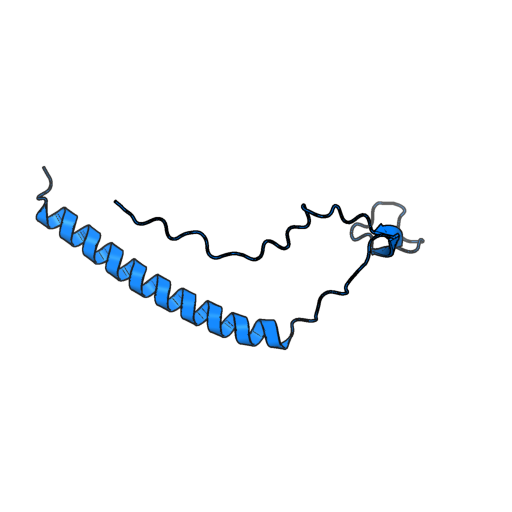ASN A 1 68 ? 19.004 -11.202 -19.775 1.00 71.75 68 ASN A N 1
ATOM 568 C CA . ASN A 1 68 ? 17.921 -11.560 -18.862 1.00 71.75 68 ASN A CA 1
ATOM 569 C C . ASN A 1 68 ? 16.579 -10.923 -19.259 1.00 71.75 68 ASN A C 1
ATOM 571 O O . ASN A 1 68 ? 15.770 -10.596 -18.392 1.00 71.75 68 ASN A O 1
ATOM 575 N N . VAL A 1 69 ? 16.358 -10.694 -20.553 1.00 75.81 69 VAL A N 1
ATOM 576 C CA . VAL A 1 69 ? 15.177 -10.011 -21.079 1.00 75.81 69 VAL A CA 1
ATOM 577 C C . VAL A 1 69 ? 14.464 -10.882 -22.098 1.00 75.81 69 VAL A C 1
ATOM 579 O O . VAL A 1 69 ? 15.085 -11.470 -22.978 1.00 75.81 69 VAL A O 1
ATOM 582 N N . VAL A 1 70 ? 13.142 -10.942 -21.979 1.00 77.50 70 VAL A N 1
ATOM 583 C CA . VAL A 1 70 ? 12.264 -11.576 -22.964 1.00 77.50 70 VAL A CA 1
ATOM 584 C C . VAL A 1 70 ? 11.364 -10.504 -23.553 1.00 77.50 70 VAL A C 1
ATOM 586 O O . VAL A 1 70 ? 10.771 -9.713 -22.819 1.00 77.50 70 VAL A O 1
ATOM 589 N N . TRP A 1 71 ? 11.263 -10.481 -24.878 1.00 80.75 71 TRP A N 1
ATOM 590 C CA . TRP A 1 71 ? 10.376 -9.579 -25.601 1.00 80.75 71 TRP A CA 1
ATOM 591 C C . TRP A 1 71 ? 8.978 -10.184 -25.690 1.00 80.75 71 TRP A C 1
ATOM 593 O O . TRP A 1 71 ? 8.817 -11.334 -26.101 1.00 80.75 71 TRP A O 1
ATOM 603 N N . ARG A 1 72 ? 7.958 -9.418 -25.303 1.00 74.19 72 ARG A N 1
ATOM 604 C CA . ARG A 1 72 ? 6.554 -9.812 -25.438 1.00 74.19 72 ARG A CA 1
ATOM 605 C C . ARG A 1 72 ? 5.734 -8.611 -25.890 1.00 74.19 72 ARG A C 1
ATOM 607 O O . ARG A 1 72 ? 5.987 -7.490 -25.458 1.00 74.19 72 ARG A O 1
ATOM 614 N N . THR A 1 73 ? 4.743 -8.854 -26.736 1.00 74.62 73 THR A N 1
ATOM 615 C CA . THR A 1 73 ? 3.724 -7.854 -27.059 1.00 74.62 73 THR A CA 1
ATOM 616 C C . THR A 1 73 ? 2.823 -7.649 -25.846 1.00 74.62 73 THR A C 1
ATOM 618 O O . THR A 1 73 ? 2.296 -8.625 -25.298 1.00 74.62 73 THR A O 1
ATOM 621 N N . SER A 1 74 ? 2.638 -6.404 -25.423 1.00 63.12 74 SER A N 1
ATOM 622 C CA . SER A 1 74 ? 1.678 -6.036 -24.384 1.00 63.12 74 SER A CA 1
ATOM 623 C C . SER A 1 74 ? 0.276 -6.534 -24.764 1.00 63.12 74 SER A C 1
ATOM 625 O O . SER A 1 74 ? -0.329 -6.113 -25.751 1.00 63.12 74 SER A O 1
ATOM 627 N N . ARG A 1 75 ? -0.244 -7.478 -23.975 1.00 56.94 75 ARG A N 1
ATOM 628 C CA . ARG A 1 75 ? -1.634 -7.932 -24.038 1.00 56.94 75 ARG A CA 1
ATOM 629 C C . ARG A 1 75 ? -2.332 -7.359 -22.813 1.00 56.94 75 ARG A C 1
ATOM 631 O O . ARG A 1 75 ? -2.324 -7.994 -21.767 1.00 56.94 75 ARG A O 1
ATOM 638 N N . PHE A 1 76 ? -2.875 -6.155 -22.941 1.00 51.75 76 PHE A N 1
ATOM 639 C CA . PHE A 1 76 ? -3.825 -5.642 -21.957 1.00 51.75 76 PHE A CA 1
ATOM 640 C C . PHE A 1 76 ? -5.180 -6.273 -22.280 1.00 51.75 76 PHE A C 1
ATOM 642 O O . PHE A 1 76 ? -5.669 -6.136 -23.401 1.00 51.75 76 PHE A O 1
ATOM 649 N N . GLN A 1 77 ? -5.759 -7.019 -21.339 1.00 47.09 77 GLN A N 1
ATOM 650 C CA . GLN A 1 77 ? -7.191 -7.298 -21.395 1.00 47.09 77 GLN A CA 1
ATOM 651 C C . GLN A 1 77 ? -7.879 -6.048 -20.856 1.00 47.09 77 GLN A C 1
ATOM 653 O O . GLN A 1 77 ? -7.812 -5.773 -19.657 1.00 47.09 77 GLN A O 1
ATOM 658 N N . GLU A 1 78 ? -8.498 -5.266 -21.745 1.00 44.31 78 GLU A N 1
ATOM 659 C CA . GLU A 1 78 ? -9.379 -4.173 -21.336 1.00 44.31 78 GLU A CA 1
ATOM 660 C C . GLU A 1 78 ? -10.419 -4.742 -20.357 1.00 44.31 78 GLU A C 1
ATOM 662 O O . GLU A 1 78 ? -11.273 -5.540 -20.736 1.00 44.31 78 GLU A O 1
ATOM 667 N N . GLY A 1 79 ? -10.285 -4.400 -19.072 1.00 47.59 79 GLY A N 1
ATOM 668 C CA . GLY A 1 79 ? -11.217 -4.813 -18.019 1.00 47.59 79 GLY A CA 1
ATOM 669 C C . GLY A 1 79 ? -10.670 -5.695 -16.891 1.00 47.59 79 GLY A C 1
ATOM 670 O O . GLY A 1 79 ? -11.442 -5.985 -15.981 1.00 47.59 79 GLY A O 1
ATOM 671 N N . GLN A 1 80 ? -9.392 -6.102 -16.876 1.00 45.84 80 GLN A N 1
ATOM 672 C CA . GLN A 1 80 ? -8.849 -6.916 -15.763 1.00 45.84 80 GLN A CA 1
ATOM 673 C C . GLN A 1 80 ? -7.508 -6.463 -15.182 1.00 45.84 80 GLN A C 1
ATOM 675 O O . GLN A 1 80 ? -7.038 -7.054 -14.209 1.00 45.84 80 GLN A O 1
ATOM 680 N N . ASP A 1 81 ? -6.912 -5.381 -15.681 1.00 42.72 81 ASP A N 1
ATOM 681 C CA . ASP A 1 81 ? -5.760 -4.807 -15.001 1.00 42.72 81 ASP A CA 1
ATOM 682 C C . ASP A 1 81 ? -6.209 -4.123 -13.716 1.00 42.72 81 ASP A C 1
ATOM 684 O O . ASP A 1 81 ? -6.899 -3.103 -13.710 1.00 42.72 81 ASP A O 1
ATOM 688 N N . CYS A 1 82 ? -5.793 -4.752 -12.622 1.00 42.16 82 CYS A N 1
ATOM 689 C CA . CYS A 1 82 ? -5.958 -4.434 -11.212 1.00 42.16 82 CYS A CA 1
ATOM 690 C C . CYS A 1 82 ? -5.379 -3.059 -10.816 1.00 42.16 82 CYS A C 1
ATOM 692 O O . CYS A 1 82 ? -4.772 -2.896 -9.766 1.00 42.16 82 CYS A O 1
ATOM 694 N N . GLY A 1 83 ? -5.576 -2.025 -11.623 1.00 44.78 83 GLY A N 1
ATOM 695 C CA . GLY A 1 83 ? -5.687 -0.663 -11.143 1.00 44.78 83 GLY A CA 1
ATOM 696 C C . GLY A 1 83 ? -7.109 -0.456 -10.652 1.00 44.78 83 GLY A C 1
ATOM 697 O O . GLY A 1 83 ? -7.817 0.390 -11.194 1.00 44.78 83 GLY A O 1
ATOM 698 N N . ALA A 1 84 ? -7.544 -1.231 -9.651 1.00 40.91 84 ALA A N 1
ATOM 699 C CA . ALA A 1 84 ? -8.708 -0.836 -8.884 1.00 40.91 84 ALA A CA 1
ATOM 700 C C . ALA A 1 84 ? -8.387 0.570 -8.375 1.00 40.91 84 ALA A C 1
ATOM 702 O O . ALA A 1 84 ? -7.592 0.756 -7.452 1.00 40.91 84 ALA A O 1
ATOM 703 N N . LYS A 1 85 ? -8.984 1.589 -9.004 1.00 43.50 85 LYS A N 1
ATOM 704 C CA . LYS A 1 85 ? -9.333 2.791 -8.267 1.00 43.50 85 LYS A CA 1
ATOM 705 C C . LYS A 1 85 ? -10.037 2.213 -7.053 1.00 43.50 85 LYS A C 1
ATOM 707 O O . LYS A 1 85 ? -11.070 1.570 -7.217 1.00 43.50 85 LYS A O 1
ATOM 712 N N . LEU A 1 86 ? -9.428 2.327 -5.877 1.00 41.94 86 LEU A N 1
ATOM 713 C CA . LEU A 1 86 ? -10.132 2.116 -4.626 1.00 41.94 86 LEU A CA 1
ATOM 714 C C . LEU A 1 86 ? -11.211 3.203 -4.610 1.00 41.94 86 LEU A C 1
ATOM 716 O O . LEU A 1 86 ? -11.038 4.263 -4.019 1.00 41.94 86 LEU A O 1
ATOM 720 N N . THR A 1 87 ? -12.289 3.002 -5.369 1.00 44.94 87 THR A N 1
ATOM 721 C CA . THR A 1 87 ? -13.560 3.645 -5.114 1.00 44.94 87 THR A CA 1
ATOM 722 C C . THR A 1 87 ? -13.840 3.254 -3.684 1.00 44.94 87 THR A C 1
ATOM 724 O O . THR A 1 87 ? -13.879 2.056 -3.386 1.00 44.94 87 THR A O 1
ATOM 727 N N . ALA A 1 88 ? -13.861 4.259 -2.807 1.00 45.75 88 ALA A N 1
ATOM 728 C CA . ALA A 1 88 ? -14.106 4.094 -1.388 1.00 45.75 88 ALA A CA 1
ATOM 729 C C . ALA A 1 88 ? -15.163 3.006 -1.212 1.00 45.75 88 ALA A C 1
ATOM 731 O O . ALA A 1 88 ? -16.239 3.109 -1.806 1.00 45.75 88 ALA A O 1
ATOM 732 N N . ALA A 1 89 ? -14.808 1.929 -0.503 1.00 44.06 89 ALA A N 1
ATOM 733 C CA . ALA A 1 89 ? -15.758 0.868 -0.213 1.00 44.06 89 ALA A CA 1
ATOM 734 C C . ALA A 1 89 ? -17.043 1.538 0.298 1.00 44.06 89 ALA A C 1
ATOM 736 O O . ALA A 1 89 ? -16.928 2.430 1.151 1.00 44.06 89 ALA A O 1
ATOM 737 N N . PRO A 1 90 ? -18.228 1.204 -0.250 1.00 45.34 90 PRO A N 1
ATOM 738 C CA . PRO A 1 90 ? -19.464 1.797 0.224 1.00 45.34 90 PRO A CA 1
ATOM 739 C C . PRO A 1 90 ? -19.516 1.592 1.734 1.00 45.34 90 PRO A C 1
ATOM 741 O O . PRO A 1 90 ? -19.320 0.485 2.233 1.00 45.34 90 PRO A O 1
ATOM 744 N N . PHE A 1 91 ? -19.670 2.704 2.448 1.00 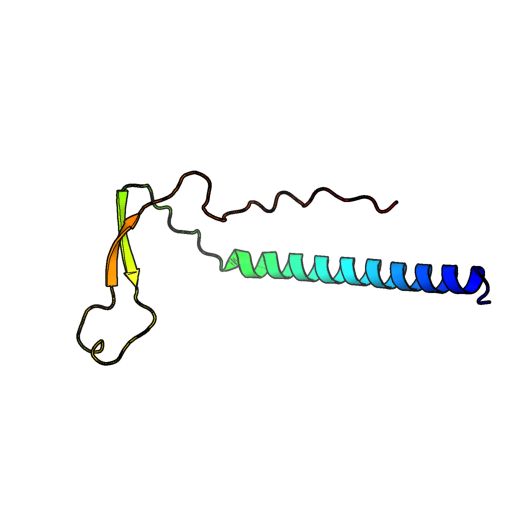45.31 91 PHE A N 1
ATOM 745 C CA . PHE A 1 91 ? -19.866 2.730 3.885 1.00 45.31 91 PHE A CA 1
ATOM 746 C C . PHE A 1 91 ? -21.016 1.775 4.207 1.00 45.31 91 PHE A C 1
ATOM 748 O O . PHE A 1 91 ? -22.151 2.039 3.821 1.00 45.31 91 PHE A O 1
ATOM 755 N N . ILE A 1 92 ? -20.710 0.640 4.838 1.00 46.91 92 ILE A N 1
ATOM 756 C CA . ILE A 1 92 ? -21.718 -0.276 5.366 1.00 46.91 92 ILE A CA 1
ATOM 757 C C . ILE A 1 92 ? -22.104 0.298 6.734 1.00 46.91 92 ILE A C 1
ATOM 759 O O . ILE A 1 92 ? -21.273 0.240 7.647 1.00 46.91 92 ILE A O 1
ATOM 763 N N . PRO A 1 93 ? -23.294 0.907 6.894 1.00 40.09 93 PRO A N 1
ATOM 764 C CA . PRO A 1 93 ? -23.764 1.300 8.212 1.00 40.09 93 PRO A CA 1
ATOM 765 C C . PRO A 1 93 ? -23.983 0.033 9.043 1.00 40.09 93 PRO A C 1
ATOM 767 O O . PRO A 1 93 ? -24.614 -0.920 8.584 1.00 40.09 93 PRO A O 1
ATOM 770 N N . ALA A 1 94 ? -23.418 0.011 10.249 1.00 51.19 94 ALA A N 1
ATOM 771 C CA . ALA A 1 94 ? -23.755 -0.999 11.239 1.00 51.19 94 ALA A CA 1
ATOM 772 C C . ALA A 1 94 ? -25.204 -0.760 11.687 1.00 51.19 94 ALA A C 1
ATOM 774 O O . ALA A 1 94 ? -25.555 0.372 12.021 1.00 51.19 94 ALA A O 1
ATOM 775 N N . ASN A 1 95 ? -26.016 -1.813 11.610 1.00 49.25 95 ASN A N 1
ATOM 776 C CA . ASN A 1 95 ? -27.347 -1.885 12.209 1.00 49.25 95 ASN A CA 1
ATOM 777 C C . ASN A 1 95 ? -27.207 -2.172 13.706 1.00 49.25 95 ASN A C 1
ATOM 779 O O . ASN A 1 95 ? -26.296 -2.971 14.036 1.00 49.25 95 ASN A O 1
#

Organism: Araneus ventricosus (NCBI:txid182803)

Secondary structure (DSSP, 8-state):
---HHHHHHHHHHHHHHHHHHHHHHHHHHHHHHHHHHHHPPPPPP--TT-EEEEEP----TT-TTS-SEEEEE----TTTS--------------